Protein AF-0000000078817342 (afdb_homodimer)

Secondary structure (DSSP, 8-state):
-HHHHHHHHHHHHHHHHHHHHHHTT-TTHHHHHHHHHHHHHHHHHHHHT-HHHHHHHHTHHHHHHHHHHHHH-/-HHHHHHHHHHHHHHHHHHHHHHTT-TTHHHHHHHHHHHHHHHHHHHHT-HHHHHHHHTHHHHHHHHHHHHH-

pLDDT: mean 96.48, std 3.82, range [79.75, 98.81]

Sequence (146 aa):
MLIKKYLKWISTALVLTGILLTNLNIYPINIYFHGLGVIGWTIAGFISKDKAILTNFGLQIPLFLIGIYKIIFMLIKKYLKWISTALVLTGILLTNLNIYPINIYFHGLGVIGWTIAGFISKDKAILTNFGLQIPLFLIGIYKIIF

Structure (mmCIF, N/CA/C/O backbone):
data_AF-0000000078817342-model_v1
#
loop_
_entity.id
_entity.type
_entity.pdbx_description
1 polymer 'Transmembrane protein'
#
loop_
_atom_site.group_PDB
_atom_site.id
_atom_site.type_symbol
_atom_site.label_atom_id
_atom_site.label_alt_id
_atom_site.label_comp_id
_atom_site.label_asym_id
_atom_site.label_entity_id
_atom_site.label_seq_id
_atom_site.pdbx_PDB_ins_code
_atom_site.Cartn_x
_atom_site.Cartn_y
_atom_site.Cartn_z
_atom_site.occupancy
_atom_site.B_iso_or_equiv
_atom_site.auth_seq_id
_atom_site.auth_comp_id
_atom_site.auth_asym_id
_atom_site.auth_atom_id
_atom_site.pdbx_PDB_model_num
ATOM 1 N N . MET A 1 1 ? 10.898 20.469 7.797 1 79.75 1 MET A N 1
ATOM 2 C CA . MET A 1 1 ? 9.922 20.781 6.758 1 79.75 1 MET A CA 1
ATOM 3 C C . MET A 1 1 ? 10.336 20.156 5.426 1 79.75 1 MET A C 1
ATOM 5 O O . MET A 1 1 ? 9.617 19.328 4.875 1 79.75 1 MET A O 1
ATOM 9 N N . LEU A 1 2 ? 11.547 20.469 5.066 1 80.06 2 LEU A N 1
ATOM 10 C CA . LEU A 1 2 ? 12.055 20 3.783 1 80.06 2 LEU A CA 1
ATOM 11 C C . LEU A 1 2 ? 12.281 18.5 3.803 1 80.06 2 LEU A C 1
ATOM 13 O O . LEU A 1 2 ? 11.891 17.797 2.865 1 80.06 2 LEU A O 1
ATOM 17 N N . ILE A 1 3 ? 12.828 17.984 4.852 1 83.12 3 ILE A N 1
ATOM 18 C CA . ILE A 1 3 ? 13.125 16.562 4.98 1 83.12 3 ILE A CA 1
ATOM 19 C C . ILE A 1 3 ? 11.828 15.758 4.938 1 83.12 3 ILE A C 1
ATOM 21 O O . ILE A 1 3 ? 11.75 14.734 4.258 1 83.12 3 ILE A O 1
ATOM 25 N N . LYS A 1 4 ? 10.891 16.281 5.504 1 89.38 4 LYS A N 1
ATOM 26 C CA . LYS A 1 4 ? 9.602 15.594 5.543 1 89.38 4 LYS A CA 1
ATOM 27 C C . LYS A 1 4 ? 8.977 15.531 4.152 1 89.38 4 LYS A C 1
ATOM 29 O O . LYS A 1 4 ? 8.43 14.5 3.758 1 89.38 4 LYS A O 1
ATOM 34 N N . LYS A 1 5 ? 9.086 16.656 3.525 1 90.25 5 LYS A N 1
ATOM 35 C CA . LYS A 1 5 ? 8.531 16.703 2.176 1 90.25 5 LYS A CA 1
ATOM 36 C C . LYS A 1 5 ? 9.211 15.695 1.259 1 90.25 5 LYS A C 1
ATOM 38 O O . LYS A 1 5 ? 8.539 14.906 0.593 1 90.25 5 LYS A O 1
ATOM 43 N N . TYR A 1 6 ? 10.5 15.695 1.144 1 94.56 6 TYR A N 1
ATOM 44 C CA . TYR A 1 6 ? 11.234 14.773 0.281 1 94.56 6 TYR A CA 1
ATOM 45 C C . TYR A 1 6 ? 11.023 13.336 0.719 1 94.56 6 TYR A C 1
ATOM 47 O O . TYR A 1 6 ? 10.945 12.43 -0.117 1 94.56 6 TYR A O 1
ATOM 55 N N . LEU A 1 7 ? 10.961 13.125 1.953 1 96.12 7 LEU A N 1
ATOM 56 C CA . LEU A 1 7 ? 10.719 11.797 2.5 1 96.12 7 LEU A CA 1
ATOM 57 C C . LEU A 1 7 ? 9.383 11.242 2.012 1 96.12 7 LEU A C 1
ATOM 59 O O . LEU A 1 7 ? 9.312 10.094 1.562 1 96.12 7 LEU A O 1
ATOM 63 N N . LYS A 1 8 ? 8.391 12.008 2.094 1 97.44 8 LYS A N 1
ATOM 64 C CA . LYS A 1 8 ? 7.066 11.57 1.657 1 97.44 8 LYS A CA 1
ATOM 65 C C . LYS A 1 8 ? 7.062 11.227 0.172 1 97.44 8 LYS A C 1
ATOM 67 O O . LYS A 1 8 ? 6.484 10.211 -0.232 1 97.44 8 LYS A O 1
ATOM 72 N N . TRP A 1 9 ? 7.707 12.031 -0.591 1 97.25 9 TRP A N 1
ATOM 73 C CA . TRP A 1 9 ? 7.672 11.852 -2.037 1 97.25 9 TRP A CA 1
ATOM 74 C C . TRP A 1 9 ? 8.516 10.656 -2.459 1 97.25 9 TRP A C 1
ATOM 76 O O . TRP A 1 9 ? 8.133 9.898 -3.354 1 97.25 9 TRP A O 1
ATOM 86 N N . ILE A 1 10 ? 9.703 10.484 -1.885 1 97.69 10 ILE A N 1
ATOM 87 C CA . ILE A 1 10 ? 10.523 9.312 -2.162 1 97.69 10 ILE A CA 1
ATOM 88 C C . ILE A 1 10 ? 9.805 8.055 -1.691 1 97.69 10 ILE A C 1
ATOM 90 O O . ILE A 1 10 ? 9.797 7.035 -2.389 1 97.69 10 ILE A O 1
ATOM 94 N N . SER A 1 11 ? 9.203 8.078 -0.56 1 98.5 11 SER A N 1
ATOM 95 C CA . SER A 1 11 ? 8.438 6.961 -0.025 1 98.5 11 SER A CA 1
ATOM 96 C C . SER A 1 11 ? 7.266 6.613 -0.936 1 98.5 11 SER A C 1
ATOM 98 O O . SER A 1 11 ? 6.98 5.434 -1.168 1 98.5 11 SER A O 1
ATOM 100 N N . THR A 1 12 ? 6.648 7.633 -1.456 1 98.62 12 THR A N 1
ATOM 101 C CA . THR A 1 12 ? 5.527 7.445 -2.371 1 98.62 12 THR A CA 1
ATOM 102 C C . THR A 1 12 ? 5.988 6.758 -3.654 1 98.62 12 THR A C 1
ATOM 104 O O . THR A 1 12 ? 5.344 5.82 -4.129 1 98.62 12 THR A O 1
ATOM 107 N N . ALA A 1 13 ? 7.121 7.215 -4.191 1 98.31 13 ALA A N 1
ATOM 108 C CA . ALA A 1 13 ? 7.645 6.586 -5.402 1 98.31 13 ALA A CA 1
ATOM 109 C C . ALA A 1 13 ? 7.93 5.105 -5.172 1 98.31 13 ALA A C 1
ATOM 111 O O . ALA A 1 1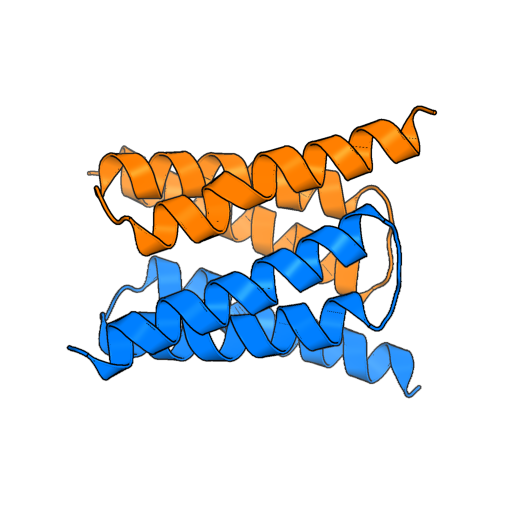3 ? 7.633 4.27 -6.027 1 98.31 13 ALA A O 1
ATOM 112 N N . LEU A 1 14 ? 8.453 4.742 -4.098 1 98.62 14 LEU A N 1
ATOM 113 C CA . LEU A 1 14 ? 8.773 3.361 -3.756 1 98.62 14 LEU A CA 1
ATOM 114 C C . LEU A 1 14 ? 7.504 2.545 -3.547 1 98.62 14 LEU A C 1
ATOM 116 O O . LEU A 1 14 ? 7.391 1.427 -4.055 1 98.62 14 LEU A O 1
ATOM 120 N N . VAL A 1 15 ? 6.539 3.127 -2.787 1 98.81 15 VAL A N 1
ATOM 121 C CA . VAL A 1 15 ? 5.277 2.438 -2.539 1 98.81 15 VAL A CA 1
ATOM 122 C C . VAL A 1 15 ? 4.559 2.18 -3.863 1 98.81 15 VAL A C 1
ATOM 124 O O . VAL A 1 15 ? 4.094 1.065 -4.117 1 98.81 15 VAL A O 1
ATOM 127 N N . LEU A 1 16 ? 4.535 3.139 -4.723 1 98.75 16 LEU A N 1
ATOM 128 C CA . LEU A 1 16 ? 3.85 2.984 -6 1 98.75 16 LEU A CA 1
ATOM 129 C C . LEU A 1 16 ? 4.543 1.935 -6.863 1 98.75 16 LEU A C 1
ATOM 131 O O . LEU A 1 16 ? 3.879 1.149 -7.547 1 98.75 16 LEU A O 1
ATOM 135 N N . THR A 1 17 ? 5.836 1.912 -6.859 1 98.75 17 THR A N 1
ATOM 136 C CA . THR A 1 17 ? 6.566 0.871 -7.57 1 98.75 17 THR A CA 1
ATOM 137 C C . THR A 1 17 ? 6.223 -0.508 -7.016 1 98.75 17 THR A C 1
ATOM 139 O O . THR A 1 17 ? 5.93 -1.434 -7.773 1 98.75 17 THR A O 1
ATOM 142 N N . GLY A 1 18 ? 6.207 -0.64 -5.684 1 98.75 18 GLY A N 1
ATOM 143 C CA . GLY A 1 18 ? 5.836 -1.9 -5.062 1 98.75 18 GLY A CA 1
ATOM 144 C C . GLY A 1 18 ? 4.422 -2.338 -5.395 1 98.75 18 GLY A C 1
ATOM 145 O O . GLY A 1 18 ? 4.184 -3.514 -5.676 1 98.75 18 GLY A O 1
ATOM 146 N N . ILE A 1 19 ? 3.549 -1.408 -5.449 1 98.75 19 ILE A N 1
ATOM 147 C CA . ILE A 1 19 ? 2.148 -1.697 -5.742 1 98.75 19 ILE A CA 1
ATOM 148 C C . ILE A 1 19 ? 2 -2.107 -7.207 1 98.75 19 ILE A C 1
ATOM 150 O O . ILE A 1 19 ? 1.228 -3.012 -7.527 1 98.75 19 ILE A O 1
ATOM 154 N N . LEU A 1 20 ? 2.691 -1.409 -8.07 1 98.5 20 LEU A N 1
ATOM 155 C CA . LEU A 1 20 ? 2.678 -1.832 -9.469 1 98.5 20 LEU A CA 1
ATOM 156 C C . LEU A 1 20 ? 3.146 -3.277 -9.602 1 98.5 20 LEU A C 1
ATOM 158 O O . LEU A 1 20 ? 2.488 -4.09 -10.258 1 98.5 20 LEU A O 1
ATOM 162 N N . LEU A 1 21 ? 4.219 -3.588 -9.031 1 98.62 21 LEU A N 1
ATOM 163 C CA . LEU A 1 21 ? 4.77 -4.938 -9.102 1 98.62 21 LEU A CA 1
ATOM 164 C C . LEU A 1 21 ? 3.811 -5.949 -8.484 1 98.62 21 LEU A C 1
ATOM 166 O O . LEU A 1 21 ? 3.695 -7.078 -8.969 1 98.62 21 LEU A O 1
ATOM 170 N N . THR A 1 22 ? 3.102 -5.598 -7.391 1 98.56 22 THR A N 1
ATOM 171 C CA . THR A 1 22 ? 2.096 -6.453 -6.77 1 98.56 22 THR A CA 1
ATOM 172 C C . THR A 1 22 ? 0.953 -6.734 -7.742 1 98.56 22 THR A C 1
ATOM 174 O O . THR A 1 22 ? 0.522 -7.883 -7.883 1 98.56 22 THR A O 1
ATOM 177 N N . ASN A 1 23 ? 0.571 -5.758 -8.406 1 98.06 23 ASN A N 1
ATOM 178 C CA . ASN A 1 23 ? -0.55 -5.918 -9.32 1 98.06 23 ASN A CA 1
ATOM 179 C C . ASN A 1 23 ? -0.153 -6.727 -10.555 1 98.06 23 ASN A C 1
A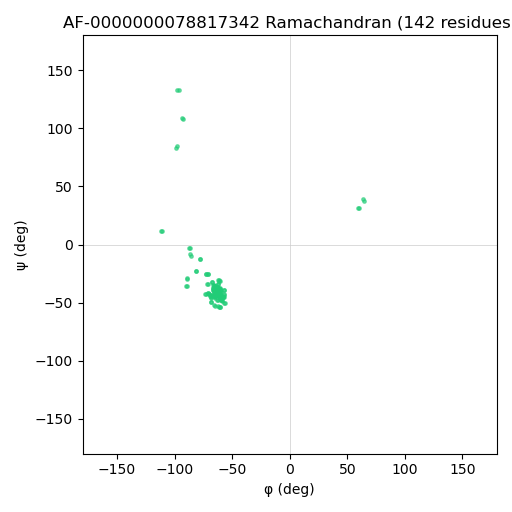TOM 181 O O . ASN A 1 23 ? -0.999 -7.363 -11.18 1 98.06 23 ASN A O 1
ATOM 185 N N . LEU A 1 24 ? 1.097 -6.715 -10.898 1 97.12 24 LEU A N 1
ATOM 186 C CA . LEU A 1 24 ? 1.626 -7.52 -11.992 1 97.12 24 LEU A CA 1
ATOM 187 C C . LEU A 1 24 ? 2.004 -8.914 -11.508 1 97.12 24 LEU A C 1
ATOM 189 O O . LEU A 1 24 ? 2.461 -9.75 -12.297 1 97.12 24 LEU A O 1
ATOM 193 N N . ASN A 1 25 ? 1.847 -9.125 -10.188 1 96.31 25 ASN A N 1
ATOM 194 C CA . ASN A 1 25 ? 2.141 -10.406 -9.547 1 96.31 25 ASN A CA 1
ATOM 195 C C . ASN A 1 25 ? 3.625 -10.75 -9.641 1 96.31 25 ASN A C 1
ATOM 197 O O . ASN A 1 25 ? 3.98 -11.891 -9.961 1 96.31 25 ASN A O 1
ATOM 201 N N . ILE A 1 26 ? 4.496 -9.812 -9.531 1 97.06 26 ILE A N 1
ATOM 202 C CA . ILE A 1 26 ? 5.945 -9.992 -9.531 1 97.06 26 ILE A CA 1
ATOM 203 C C . ILE A 1 26 ? 6.461 -10.016 -8.094 1 97.06 26 ILE A C 1
ATOM 205 O O . ILE A 1 26 ? 6.879 -8.984 -7.559 1 97.06 26 ILE A O 1
ATOM 209 N N . TYR A 1 27 ? 6.398 -11.195 -7.484 1 96.06 27 TYR A N 1
ATOM 210 C CA . TYR A 1 27 ? 6.879 -11.516 -6.145 1 96.06 27 TYR A CA 1
ATOM 211 C C . TYR A 1 27 ? 8.25 -12.172 -6.195 1 96.06 27 TYR A C 1
ATOM 213 O O . TYR A 1 27 ? 8.523 -12.984 -7.086 1 96.06 27 TYR A O 1
ATOM 221 N N . PRO A 1 28 ? 9.289 -11.711 -5.301 1 96.62 28 PRO A N 1
ATOM 222 C CA . PRO A 1 28 ? 9.133 -10.906 -4.086 1 96.62 28 PRO A CA 1
ATOM 223 C C . PRO A 1 28 ? 9.695 -9.5 -4.227 1 96.62 28 PRO A C 1
ATOM 225 O O . PRO A 1 28 ? 9.82 -8.773 -3.234 1 96.62 28 PRO A O 1
ATOM 228 N N . ILE A 1 29 ? 10.023 -9.086 -5.363 1 98.19 29 ILE A N 1
ATOM 229 C CA . ILE A 1 29 ? 10.586 -7.758 -5.574 1 98.19 29 ILE A CA 1
ATOM 230 C C . ILE A 1 29 ? 9.586 -6.695 -5.133 1 98.19 29 ILE A C 1
ATOM 232 O O . ILE A 1 29 ? 9.969 -5.641 -4.621 1 98.19 29 ILE A O 1
ATOM 236 N N . ASN A 1 30 ? 8.234 -6.98 -5.258 1 98.56 30 ASN A N 1
ATOM 237 C CA . ASN A 1 30 ? 7.18 -6.062 -4.832 1 98.56 30 ASN A CA 1
ATOM 238 C C . ASN A 1 30 ? 7.309 -5.707 -3.354 1 98.56 30 ASN A C 1
ATOM 240 O O . ASN A 1 30 ? 7.207 -4.539 -2.98 1 98.56 30 ASN A O 1
ATOM 244 N N . ILE A 1 31 ? 7.656 -6.652 -2.537 1 98.19 31 ILE A N 1
ATOM 245 C CA . ILE A 1 31 ? 7.613 -6.363 -1.108 1 98.19 31 ILE A CA 1
ATOM 246 C C . ILE A 1 31 ? 8.875 -5.613 -0.692 1 98.19 31 ILE A C 1
ATOM 248 O O . ILE A 1 31 ? 8.859 -4.84 0.266 1 98.19 31 ILE A O 1
ATOM 252 N N . TYR A 1 32 ? 10 -5.75 -1.491 1 98.38 32 TYR A N 1
ATOM 253 C CA . TYR A 1 32 ? 11.195 -4.973 -1.184 1 98.38 32 TYR A CA 1
ATOM 254 C C . TYR A 1 32 ? 10.961 -3.49 -1.444 1 98.38 32 TYR A C 1
ATOM 256 O O . TYR A 1 32 ? 11.258 -2.65 -0.591 1 98.38 32 TYR A O 1
ATOM 264 N N . PHE A 1 33 ? 10.492 -3.199 -2.504 1 98.62 33 PHE A N 1
ATOM 265 C CA . PHE A 1 33 ? 10.227 -1.807 -2.848 1 98.62 33 PHE A CA 1
ATOM 266 C C . PHE A 1 33 ? 9.148 -1.221 -1.947 1 98.62 33 PHE A C 1
ATOM 268 O O . PHE A 1 33 ? 9.32 -0.138 -1.385 1 98.62 33 PHE A O 1
ATOM 275 N N . HIS A 1 34 ? 8.023 -1.918 -1.887 1 98.81 34 HIS A N 1
ATOM 276 C CA . HIS A 1 34 ? 6.91 -1.436 -1.075 1 98.81 34 HIS A CA 1
ATOM 277 C C . HIS A 1 34 ? 7.328 -1.245 0.378 1 98.81 34 HIS A C 1
ATOM 279 O O . HIS A 1 34 ? 7.031 -0.214 0.985 1 98.81 34 HIS A O 1
ATOM 285 N N . GLY A 1 35 ? 8.094 -2.221 0.894 1 98.62 35 GLY A N 1
ATOM 286 C CA . GLY A 1 35 ? 8.539 -2.168 2.275 1 98.62 35 GLY A CA 1
ATOM 287 C C . GLY A 1 35 ? 9.445 -0.986 2.562 1 98.62 35 GLY A C 1
ATOM 288 O O . GLY A 1 35 ? 9.336 -0.352 3.613 1 98.62 35 GLY A O 1
ATOM 289 N N . LEU A 1 36 ? 10.297 -0.695 1.626 1 98.56 36 LEU A N 1
ATOM 290 C CA . LEU A 1 36 ? 11.172 0.462 1.797 1 98.56 36 LEU A CA 1
ATOM 291 C C . LEU A 1 36 ? 10.359 1.753 1.843 1 98.56 36 LEU A C 1
ATOM 293 O O . LEU A 1 36 ? 10.656 2.648 2.635 1 98.56 36 LEU A O 1
ATOM 297 N N . GLY A 1 37 ? 9.367 1.884 1 1 98.62 37 GLY A N 1
ATOM 298 C CA . GLY A 1 37 ? 8.5 3.049 1.019 1 98.62 37 GLY A CA 1
ATOM 299 C C . GLY A 1 37 ? 7.719 3.189 2.312 1 98.62 37 GLY A C 1
ATOM 300 O O . GLY A 1 37 ? 7.531 4.301 2.812 1 98.62 37 GLY A O 1
ATOM 301 N N . VAL A 1 38 ? 7.316 2.086 2.863 1 98.75 38 VAL A N 1
ATOM 302 C CA . VAL A 1 38 ? 6.527 2.031 4.09 1 98.75 38 VAL A CA 1
ATOM 303 C C . VAL A 1 38 ? 7.359 2.557 5.258 1 98.75 38 VAL A C 1
ATOM 305 O O . VAL A 1 38 ? 6.832 3.229 6.148 1 98.75 38 VAL A O 1
ATOM 308 N N . ILE A 1 39 ? 8.609 2.268 5.242 1 98.56 39 ILE A N 1
ATOM 309 C CA . ILE A 1 39 ? 9.492 2.771 6.289 1 98.56 39 ILE A CA 1
ATOM 310 C C . ILE A 1 39 ? 9.516 4.297 6.25 1 98.56 39 ILE A C 1
ATOM 312 O O . ILE A 1 39 ? 9.375 4.953 7.285 1 98.56 39 ILE A O 1
ATOM 316 N N . GLY A 1 40 ? 9.688 4.844 5.125 1 98.12 40 GLY A N 1
ATOM 317 C CA . GLY A 1 40 ? 9.695 6.293 4.992 1 98.12 40 GLY A CA 1
ATOM 318 C C . GLY A 1 40 ? 8.391 6.934 5.418 1 98.12 40 GLY A C 1
ATOM 319 O O . GLY A 1 40 ? 8.391 7.949 6.117 1 98.12 40 GLY A O 1
ATOM 320 N N . TRP A 1 41 ? 7.262 6.379 5.035 1 98.19 41 TRP A N 1
ATOM 321 C CA . TRP A 1 41 ? 5.961 6.922 5.406 1 98.19 41 TRP A CA 1
ATOM 322 C C . TRP A 1 41 ? 5.727 6.793 6.91 1 98.19 41 TRP A C 1
ATOM 324 O O . TRP A 1 41 ? 5.074 7.645 7.516 1 98.19 41 TRP A O 1
ATOM 334 N N . THR A 1 42 ? 6.238 5.715 7.496 1 98.31 42 THR A N 1
ATOM 335 C CA . THR A 1 42 ? 6.152 5.574 8.945 1 98.31 42 THR A CA 1
ATOM 336 C C . THR A 1 42 ? 6.871 6.723 9.648 1 98.31 42 THR A C 1
ATOM 338 O O . THR A 1 42 ? 6.336 7.316 10.578 1 98.31 42 THR A O 1
ATOM 341 N N . ILE A 1 43 ? 8.039 7.008 9.188 1 97.94 43 ILE A N 1
ATOM 342 C CA . ILE A 1 43 ? 8.805 8.117 9.75 1 97.94 43 ILE A CA 1
ATOM 343 C C . ILE A 1 43 ? 8.047 9.422 9.547 1 97.94 43 ILE A C 1
ATOM 345 O O . ILE A 1 43 ? 7.93 10.234 10.469 1 97.94 43 ILE A O 1
ATOM 349 N N . ALA A 1 44 ? 7.453 9.625 8.383 1 95.69 44 ALA A N 1
ATOM 350 C CA . ALA A 1 44 ? 6.684 10.828 8.086 1 95.69 44 ALA A CA 1
ATOM 351 C C . ALA A 1 44 ? 5.469 10.945 9 1 95.69 44 ALA A C 1
ATOM 353 O O . ALA A 1 44 ? 5.133 12.039 9.469 1 95.69 44 ALA A O 1
ATOM 354 N N . GLY A 1 45 ? 4.793 9.812 9.188 1 95.44 45 GLY A N 1
ATOM 355 C CA . GLY A 1 45 ? 3.674 9.812 10.117 1 95.44 45 GLY A CA 1
ATOM 356 C C . GLY A 1 45 ? 4.074 10.172 11.531 1 95.44 45 GLY A C 1
ATOM 357 O O . GLY A 1 45 ? 3.348 10.891 12.227 1 95.44 45 GLY A O 1
ATOM 358 N N . PHE A 1 46 ? 5.238 9.672 11.914 1 96.19 46 PHE A N 1
ATOM 359 C CA . PHE A 1 46 ? 5.758 9.977 13.242 1 96.19 46 PHE A CA 1
ATOM 360 C C . PHE A 1 46 ? 6.062 11.461 13.375 1 96.19 46 PHE A C 1
ATOM 362 O O . PHE A 1 46 ? 5.676 12.094 14.359 1 96.19 46 PHE A O 1
ATOM 369 N N . ILE A 1 47 ? 6.68 12.047 12.445 1 95.5 47 ILE A N 1
ATOM 370 C CA . ILE A 1 47 ? 7.074 13.453 12.461 1 95.5 47 ILE A CA 1
ATOM 371 C C . ILE A 1 47 ? 5.832 14.336 12.438 1 95.5 47 ILE A C 1
ATOM 373 O O . ILE A 1 47 ? 5.789 15.375 13.094 1 95.5 47 ILE A O 1
ATOM 377 N N . SER A 1 48 ? 4.762 13.922 11.719 1 92.38 48 SER A N 1
ATOM 378 C CA . SER A 1 48 ? 3.551 14.719 11.57 1 92.38 48 SER A CA 1
ATOM 379 C C . SER A 1 48 ? 2.596 14.492 12.734 1 92.38 48 SER A C 1
ATOM 381 O O . SER A 1 48 ? 1.547 15.133 12.82 1 92.38 48 SER A O 1
ATOM 383 N N . LYS A 1 49 ? 2.969 13.453 13.555 1 95.06 49 LYS A N 1
ATOM 384 C CA . LYS A 1 49 ? 2.148 13.102 14.711 1 95.06 49 LYS A CA 1
ATOM 385 C C . LYS A 1 49 ? 0.736 12.711 14.281 1 95.06 49 LYS A C 1
ATOM 387 O O . LYS A 1 49 ? -0.238 13.047 14.961 1 95.06 49 LYS A O 1
ATOM 392 N N . ASP A 1 50 ? 0.607 12.148 13.125 1 93.5 50 ASP A N 1
ATOM 393 C CA . ASP A 1 50 ? -0.664 11.633 12.617 1 93.5 50 ASP A CA 1
ATOM 394 C C . ASP A 1 50 ? -0.832 10.156 12.953 1 93.5 50 ASP A C 1
ATOM 396 O O . ASP A 1 50 ? -0.216 9.297 12.32 1 93.5 50 ASP A O 1
ATOM 400 N N . LYS A 1 51 ? -1.656 9.852 13.828 1 95 51 LYS A N 1
ATOM 401 C CA . LYS A 1 51 ? -1.791 8.492 14.352 1 95 51 LYS A CA 1
ATOM 402 C C . LYS A 1 51 ? -2.303 7.543 13.273 1 95 51 LYS A C 1
ATOM 404 O O . LYS A 1 51 ? -1.92 6.371 13.234 1 95 51 LYS A O 1
ATOM 409 N N . ALA A 1 52 ? -3.221 8.039 12.477 1 94.06 52 ALA A N 1
ATOM 410 C CA . ALA A 1 52 ? -3.789 7.18 11.445 1 94.06 52 ALA A CA 1
ATOM 411 C C . ALA A 1 52 ? -2.738 6.812 10.398 1 94.06 52 ALA A C 1
ATOM 413 O O . ALA A 1 52 ? -2.641 5.652 9.984 1 94.06 52 ALA A O 1
ATOM 414 N N . ILE A 1 53 ? -1.954 7.754 9.969 1 95.75 53 ILE A N 1
ATOM 415 C CA . ILE A 1 53 ? -0.881 7.516 9.008 1 95.75 53 ILE A CA 1
ATOM 416 C C . ILE A 1 53 ? 0.175 6.605 9.633 1 95.75 53 ILE A C 1
ATOM 418 O O . ILE A 1 53 ? 0.635 5.652 9 1 95.75 53 ILE A O 1
ATOM 422 N N . LEU A 1 54 ? 0.488 6.918 10.852 1 97.5 54 LEU A N 1
ATOM 423 C CA . LEU A 1 54 ? 1.483 6.117 11.555 1 97.5 54 LEU A CA 1
ATOM 424 C C . LEU A 1 54 ? 1.016 4.672 11.695 1 97.5 54 LEU A C 1
ATOM 426 O O . LEU A 1 54 ? 1.804 3.74 11.516 1 97.5 54 LEU A O 1
ATOM 430 N N . THR A 1 55 ? -0.192 4.438 12 1 97.69 55 THR A N 1
ATOM 431 C CA . THR A 1 55 ? -0.73 3.09 12.156 1 97.69 55 THR A CA 1
ATOM 432 C C . THR A 1 55 ? -0.795 2.377 10.805 1 97.69 55 THR A C 1
ATOM 434 O O . THR A 1 55 ? -0.409 1.212 10.695 1 97.69 55 THR A O 1
ATOM 437 N N . ASN A 1 56 ? -1.253 3.08 9.797 1 98 56 ASN A N 1
ATOM 438 C CA . ASN A 1 56 ? -1.388 2.488 8.469 1 98 56 ASN A CA 1
ATOM 439 C C . ASN A 1 56 ? -0.05 1.974 7.949 1 98 56 ASN A C 1
ATOM 441 O O . ASN A 1 56 ? 0.051 0.825 7.516 1 98 56 ASN A O 1
ATOM 445 N N . PHE A 1 57 ? 0.902 2.801 8.062 1 98.81 57 PHE A N 1
ATOM 446 C CA . PHE A 1 57 ? 2.188 2.412 7.492 1 98.81 57 PHE A CA 1
ATOM 447 C C . PHE A 1 57 ? 3.027 1.662 8.516 1 98.81 57 PHE A C 1
ATOM 449 O O . PHE A 1 57 ? 3.729 0.708 8.18 1 98.81 57 PHE A O 1
ATOM 456 N N . GLY A 1 58 ? 2.955 2.033 9.758 1 98.69 58 GLY A N 1
ATOM 457 C CA . GLY A 1 58 ? 3.746 1.393 10.797 1 98.69 58 GLY A CA 1
ATOM 458 C C . GLY A 1 58 ? 3.438 -0.085 10.953 1 98.69 58 GLY A C 1
ATOM 459 O O . GLY A 1 58 ? 4.352 -0.906 11.07 1 98.69 58 GLY A O 1
ATOM 460 N N . LEU A 1 59 ? 2.242 -0.411 10.891 1 98.5 59 LEU A N 1
ATOM 461 C CA . LEU A 1 59 ? 1.846 -1.802 11.086 1 98.5 59 LEU A CA 1
ATOM 462 C C . LEU A 1 59 ? 2.121 -2.623 9.828 1 98.5 59 LEU A C 1
ATOM 464 O O . LEU A 1 59 ? 2.117 -3.855 9.875 1 98.5 59 LEU A O 1
ATOM 468 N N . GLN A 1 60 ? 2.389 -2.016 8.766 1 98.75 60 GLN A N 1
ATOM 469 C CA . GLN A 1 60 ? 2.793 -2.758 7.574 1 98.75 60 GLN A CA 1
ATOM 470 C C . GLN A 1 60 ? 4.191 -3.346 7.742 1 98.75 60 GLN A C 1
ATOM 472 O O . GLN A 1 60 ? 4.523 -4.359 7.125 1 98.75 60 GLN A O 1
ATOM 477 N N . ILE A 1 61 ? 5.039 -2.748 8.594 1 98.69 61 ILE A N 1
ATOM 478 C CA . ILE A 1 61 ? 6.434 -3.162 8.742 1 98.69 61 ILE A CA 1
ATOM 479 C C . ILE A 1 61 ? 6.492 -4.605 9.234 1 98.69 61 ILE A C 1
ATOM 481 O O . ILE A 1 61 ? 7.133 -5.457 8.617 1 98.69 61 ILE A O 1
ATOM 485 N N . PRO A 1 62 ? 5.836 -4.953 10.312 1 98.56 62 PRO A N 1
ATOM 486 C CA . PRO A 1 62 ? 5.895 -6.367 10.688 1 98.56 62 PRO A CA 1
ATOM 487 C C . PRO A 1 62 ? 5.293 -7.285 9.633 1 98.56 62 PRO A C 1
ATOM 489 O O . PRO A 1 62 ? 5.719 -8.438 9.492 1 98.56 62 PRO A O 1
ATOM 492 N N . LEU A 1 63 ? 4.309 -6.863 8.859 1 98.62 63 LEU A N 1
ATOM 493 C CA . LEU A 1 63 ? 3.734 -7.684 7.801 1 98.62 63 LEU A CA 1
ATOM 494 C C . LEU A 1 63 ? 4.762 -7.953 6.707 1 98.62 63 LEU A C 1
ATOM 496 O O . LEU A 1 63 ? 4.828 -9.062 6.172 1 98.62 63 LEU A O 1
ATOM 500 N N . PHE A 1 64 ? 5.566 -6.926 6.371 1 98.75 64 PHE A N 1
ATOM 501 C CA . PHE A 1 64 ? 6.613 -7.137 5.379 1 98.75 64 PHE A CA 1
ATOM 502 C C . PHE A 1 64 ? 7.684 -8.078 5.918 1 98.75 64 PHE A C 1
ATOM 504 O O . PHE A 1 64 ? 8.273 -8.852 5.16 1 98.75 64 PHE A O 1
ATOM 511 N N . LEU A 1 65 ? 7.922 -8.039 7.234 1 98.06 65 LEU A N 1
ATOM 512 C CA . LEU A 1 65 ? 8.875 -8.969 7.832 1 98.06 65 LEU A CA 1
ATOM 513 C C . LEU A 1 65 ? 8.359 -10.398 7.746 1 98.06 65 LEU A C 1
ATOM 515 O O . LEU A 1 65 ? 9.133 -11.336 7.551 1 98.06 65 LEU A O 1
ATOM 519 N N . ILE A 1 66 ? 7.09 -10.602 7.914 1 97.88 66 ILE A N 1
ATOM 520 C CA . ILE A 1 66 ? 6.48 -11.914 7.715 1 97.88 66 ILE A CA 1
ATOM 521 C C . ILE A 1 66 ? 6.754 -12.398 6.293 1 97.88 66 ILE A C 1
ATOM 523 O O . ILE A 1 66 ? 7.09 -13.57 6.082 1 97.88 66 ILE A O 1
ATOM 527 N N . GLY A 1 67 ? 6.578 -11.492 5.289 1 97.75 67 GLY A N 1
ATOM 528 C CA . GLY A 1 67 ? 6.875 -11.836 3.906 1 97.75 67 GLY A CA 1
ATOM 529 C C . GLY A 1 67 ? 8.32 -12.2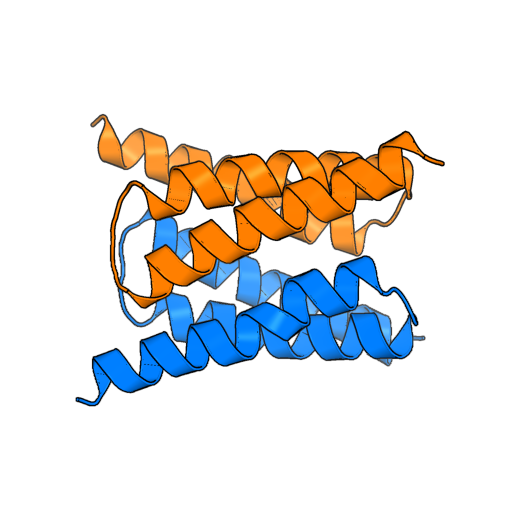27 3.686 1 97.75 67 GLY A C 1
ATOM 530 O O . GLY A 1 67 ? 8.609 -13.234 3.025 1 97.75 67 GLY A O 1
ATOM 531 N N . ILE A 1 68 ? 9.266 -11.438 4.258 1 97.56 68 ILE A N 1
ATOM 532 C CA . ILE A 1 68 ? 10.688 -11.727 4.145 1 97.56 68 ILE A CA 1
ATOM 533 C C . ILE A 1 68 ? 10.992 -13.078 4.781 1 97.56 68 ILE A C 1
ATOM 535 O O . ILE A 1 68 ? 11.758 -13.875 4.23 1 97.56 68 ILE A O 1
ATOM 539 N N . TYR A 1 69 ? 10.398 -13.289 5.906 1 97.81 69 TYR A N 1
ATOM 540 C CA . TYR A 1 69 ? 10.562 -14.578 6.574 1 97.81 69 TYR A CA 1
ATOM 541 C C . TYR A 1 69 ? 10.102 -15.719 5.68 1 97.81 69 TYR A C 1
ATOM 543 O O . TYR A 1 69 ? 10.766 -16.75 5.594 1 97.81 69 TYR A O 1
ATOM 551 N N . LYS A 1 70 ? 9.016 -15.586 5.066 1 96.12 70 LYS A N 1
ATOM 552 C CA . LYS A 1 70 ? 8.461 -16.609 4.18 1 96.12 70 LYS A CA 1
ATOM 553 C C . LYS A 1 70 ? 9.391 -16.859 2.994 1 96.12 70 LYS A C 1
ATOM 555 O O . LYS A 1 70 ? 9.5 -18 2.518 1 96.12 70 LYS A O 1
ATOM 560 N N . ILE A 1 71 ? 10.086 -15.836 2.51 1 94.69 71 ILE A N 1
ATOM 561 C CA . ILE A 1 71 ? 10.977 -15.93 1.359 1 94.69 71 ILE A CA 1
ATOM 562 C C . ILE A 1 71 ? 12.234 -16.719 1.743 1 94.69 71 ILE A C 1
ATOM 564 O O . ILE A 1 71 ? 12.734 -17.516 0.956 1 94.69 71 ILE A O 1
ATOM 568 N N . ILE A 1 72 ? 12.641 -16.578 2.938 1 95.5 72 ILE A N 1
ATOM 569 C CA . ILE A 1 72 ? 13.914 -17.141 3.379 1 95.5 72 ILE A CA 1
ATOM 570 C C . ILE A 1 72 ? 13.703 -18.562 3.898 1 95.5 72 ILE A C 1
ATOM 572 O O . ILE A 1 72 ? 14.602 -19.391 3.811 1 95.5 72 ILE A O 1
ATOM 576 N N . PHE A 1 73 ? 12.578 -18.906 4.41 1 90.56 73 PHE A N 1
ATOM 577 C CA . PHE A 1 73 ? 12.312 -20.203 5.004 1 90.56 73 PHE A CA 1
ATOM 578 C C . PHE A 1 73 ? 11.164 -20.906 4.293 1 90.56 73 PHE A C 1
ATOM 580 O O . PHE A 1 73 ? 11.203 -22.125 4.07 1 90.56 73 PHE A O 1
ATOM 587 N N . MET B 1 1 ? -15.461 15.461 10.445 1 80.06 1 MET B N 1
ATOM 588 C CA . MET B 1 1 ? -14.477 15.062 11.445 1 80.06 1 MET B CA 1
ATOM 589 C C . MET B 1 1 ? -14.594 13.578 11.766 1 80.06 1 MET B C 1
ATOM 591 O O . MET B 1 1 ? -13.656 12.812 11.531 1 80.06 1 MET B O 1
ATOM 595 N N . LEU B 1 2 ? -15.797 13.227 12.117 1 80.19 2 LEU B N 1
ATOM 596 C CA . LEU B 1 2 ? -16.031 11.844 12.508 1 80.19 2 LEU B CA 1
ATOM 597 C C . LEU B 1 2 ? -15.922 10.914 11.305 1 80.19 2 LEU B C 1
ATOM 599 O O . LEU B 1 2 ? -15.281 9.859 11.391 1 80.19 2 LEU B O 1
ATOM 603 N N . ILE B 1 3 ? -16.453 11.281 10.203 1 83.25 3 ILE B N 1
ATOM 604 C CA . ILE B 1 3 ? -16.453 10.477 8.984 1 83.25 3 ILE B CA 1
ATOM 605 C C . ILE B 1 3 ? -15.008 10.25 8.523 1 83.25 3 ILE B C 1
ATOM 607 O O . ILE B 1 3 ? -14.633 9.141 8.156 1 83.25 3 ILE B O 1
ATOM 611 N N . LYS B 1 4 ? -14.273 11.203 8.648 1 89.12 4 LYS B N 1
ATOM 612 C CA . LYS B 1 4 ? -12.875 11.117 8.234 1 89.12 4 LYS B CA 1
ATOM 613 C C . LYS B 1 4 ? -12.094 10.148 9.117 1 89.12 4 LYS B C 1
ATOM 615 O O . LYS B 1 4 ? -11.297 9.352 8.617 1 89.12 4 LYS B O 1
ATOM 620 N N . LYS B 1 5 ? -12.375 10.305 10.367 1 90.25 5 LYS B N 1
ATOM 621 C CA . LYS B 1 5 ? -11.703 9.414 11.312 1 90.25 5 LYS B CA 1
ATOM 622 C C . LYS B 1 5 ? -12.039 7.957 11.031 1 90.25 5 LYS B C 1
ATOM 624 O O . LYS B 1 5 ? -11.141 7.121 10.898 1 90.25 5 LYS B O 1
ATOM 629 N N . TYR B 1 6 ? -13.273 7.582 10.969 1 94.56 6 TYR B N 1
ATOM 630 C CA . TYR B 1 6 ? -13.688 6.207 10.719 1 94.56 6 TYR B CA 1
ATOM 631 C C . TYR B 1 6 ? -13.211 5.734 9.352 1 94.56 6 TYR B C 1
ATOM 633 O O . TYR B 1 6 ? -12.844 4.57 9.188 1 94.56 6 TYR B O 1
ATOM 641 N N . LEU B 1 7 ? -13.242 6.582 8.43 1 96.06 7 LEU B N 1
ATOM 642 C CA . LEU B 1 7 ? -12.773 6.27 7.082 1 96.06 7 LEU B CA 1
ATOM 643 C C . LEU B 1 7 ? -11.305 5.859 7.098 1 96.06 7 LEU B C 1
ATOM 645 O O . LEU B 1 7 ? -10.938 4.852 6.492 1 96.06 7 LEU B O 1
ATOM 649 N N . LYS B 1 8 ? -10.523 6.594 7.738 1 97.5 8 LYS B N 1
ATOM 650 C CA . LYS B 1 8 ? -9.102 6.289 7.816 1 97.5 8 LYS B CA 1
ATOM 651 C C . LYS B 1 8 ? -8.859 4.934 8.469 1 97.5 8 LYS B C 1
ATOM 653 O O . LYS B 1 8 ? -8.031 4.148 7.996 1 97.5 8 LYS B O 1
ATOM 658 N N . TRP B 1 9 ? -9.578 4.676 9.508 1 97.31 9 TRP B N 1
ATOM 659 C CA . TRP B 1 9 ? -9.344 3.453 10.273 1 97.31 9 TRP B CA 1
ATOM 660 C C . TRP B 1 9 ? -9.852 2.234 9.508 1 97.31 9 TRP B C 1
ATOM 662 O O . TRP B 1 9 ? -9.219 1.178 9.516 1 97.31 9 TRP B O 1
ATOM 672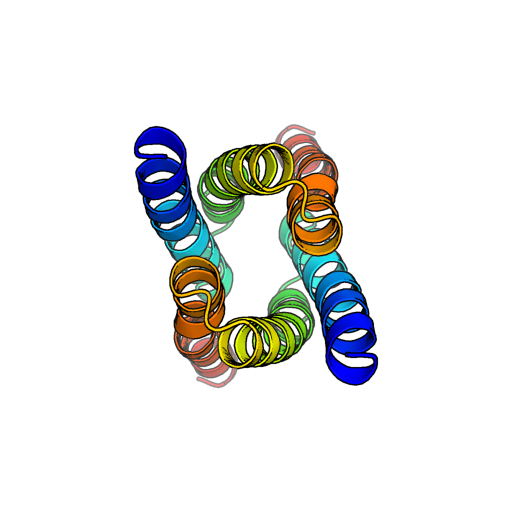 N N . ILE B 1 10 ? -11.023 2.332 8.898 1 97.69 10 ILE B N 1
ATOM 673 C CA . ILE B 1 10 ? -11.531 1.241 8.07 1 97.69 10 ILE B CA 1
ATOM 674 C C . ILE B 1 10 ? -10.602 1.023 6.875 1 97.69 10 ILE B C 1
ATOM 676 O O . ILE B 1 10 ? -10.297 -0.117 6.52 1 97.69 10 ILE B O 1
ATOM 680 N N . SER B 1 11 ? -10.156 2.051 6.262 1 98.5 11 SER B N 1
ATOM 681 C CA . SER B 1 11 ? -9.219 1.975 5.145 1 98.5 11 SER B CA 1
ATOM 682 C C . SER B 1 11 ? -7.914 1.314 5.566 1 98.5 11 SER B C 1
ATOM 684 O O . SER B 1 11 ? -7.355 0.5 4.824 1 98.5 11 SER B O 1
ATOM 686 N N . THR B 1 12 ? -7.48 1.644 6.746 1 98.62 12 THR B N 1
ATOM 687 C CA . THR B 1 12 ? -6.254 1.066 7.289 1 98.62 12 THR B CA 1
ATOM 688 C C . THR B 1 12 ? -6.414 -0.437 7.504 1 98.62 12 THR B C 1
ATOM 690 O O . THR B 1 12 ? -5.535 -1.218 7.133 1 98.62 12 THR B O 1
ATOM 693 N N . ALA B 1 13 ? -7.559 -0.841 8.062 1 98.31 13 ALA B N 1
ATOM 694 C CA . ALA B 1 13 ? -7.793 -2.268 8.266 1 98.31 13 ALA B CA 1
ATOM 695 C C . ALA B 1 13 ? -7.77 -3.023 6.941 1 98.31 13 ALA B C 1
ATOM 697 O O . ALA B 1 13 ? -7.203 -4.113 6.852 1 98.31 13 ALA B O 1
ATOM 698 N N . LEU B 1 14 ? -8.328 -2.51 5.934 1 98.62 14 LEU B N 1
ATOM 699 C CA . LEU B 1 14 ? -8.367 -3.129 4.613 1 98.62 14 LEU B CA 1
ATOM 700 C C . LEU B 1 14 ? -6.98 -3.168 3.984 1 98.62 14 LEU B C 1
ATOM 702 O O . LEU B 1 14 ? -6.566 -4.195 3.443 1 98.62 14 LEU B O 1
ATOM 706 N N . VAL B 1 15 ? -6.25 -2.021 4.07 1 98.81 15 VAL B N 1
ATOM 707 C CA . VAL B 1 15 ? -4.902 -1.955 3.52 1 98.81 15 VAL B CA 1
ATOM 708 C 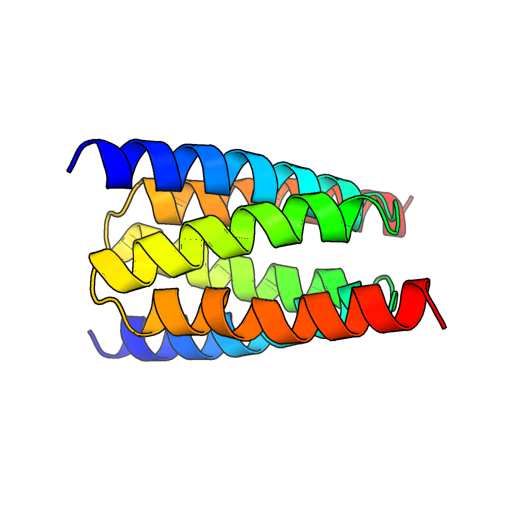C . VAL B 1 15 ? -4.008 -2.977 4.215 1 98.81 15 VAL B C 1
ATOM 710 O O . VAL B 1 15 ? -3.283 -3.727 3.559 1 98.81 15 VAL B O 1
ATOM 713 N N . LEU B 1 16 ? -4.102 -3.072 5.5 1 98.75 16 LEU B N 1
ATOM 714 C CA . LEU B 1 16 ? -3.266 -4.008 6.242 1 98.75 16 LEU B CA 1
ATOM 715 C C . LEU B 1 16 ? -3.609 -5.449 5.887 1 98.75 16 LEU B C 1
ATOM 717 O O . LEU B 1 16 ? -2.721 -6.293 5.773 1 98.75 16 LEU B O 1
ATOM 721 N N . THR B 1 17 ? -4.859 -5.746 5.727 1 98.75 17 THR B N 1
ATOM 722 C CA . THR B 1 17 ? -5.262 -7.074 5.273 1 98.75 17 THR B CA 1
ATOM 723 C C . THR B 1 17 ? -4.68 -7.375 3.896 1 98.75 17 THR B C 1
ATOM 725 O O . THR B 1 17 ? -4.109 -8.445 3.68 1 98.75 17 THR B O 1
ATOM 728 N N . GLY B 1 18 ? -4.785 -6.422 2.969 1 98.75 18 GLY B N 1
ATOM 729 C CA . GLY B 1 18 ? -4.211 -6.598 1.644 1 98.75 18 GLY B CA 1
ATOM 730 C C . GLY B 1 18 ? -2.709 -6.801 1.666 1 98.75 18 GLY B C 1
ATOM 731 O O . GLY B 1 18 ? -2.184 -7.656 0.951 1 98.75 18 GLY B O 1
ATOM 732 N N . ILE B 1 19 ? -2.053 -6.102 2.518 1 98.75 19 ILE B N 1
ATOM 733 C CA . ILE B 1 19 ? -0.601 -6.188 2.625 1 98.75 19 ILE B CA 1
ATOM 734 C C . ILE B 1 19 ? -0.207 -7.531 3.234 1 98.75 19 ILE B C 1
ATOM 736 O O . ILE B 1 19 ? 0.778 -8.148 2.816 1 98.75 19 ILE B O 1
ATOM 740 N N . LEU B 1 20 ? -0.942 -7.949 4.23 1 98.5 20 LEU B N 1
ATOM 741 C CA . LEU B 1 20 ? -0.683 -9.281 4.77 1 98.5 20 LEU B CA 1
ATOM 742 C C . LEU B 1 20 ? -0.804 -10.336 3.682 1 98.5 20 LEU B C 1
ATOM 744 O O . LEU B 1 20 ? 0.083 -11.18 3.531 1 98.5 20 LEU B O 1
ATOM 748 N N . LEU B 1 21 ? -1.844 -10.32 2.982 1 98.62 21 LEU B N 1
ATOM 749 C CA . LEU B 1 21 ? -2.074 -11.289 1.918 1 98.62 21 LEU B CA 1
ATOM 750 C C . LEU B 1 21 ? -0.986 -11.195 0.854 1 98.62 21 LEU B C 1
ATOM 752 O O . LEU B 1 21 ? -0.574 -12.211 0.29 1 98.62 21 LEU B O 1
ATOM 756 N N . THR B 1 22 ? -0.494 -9.977 0.526 1 98.62 22 THR B N 1
ATOM 757 C CA . THR B 1 22 ? 0.604 -9.781 -0.415 1 98.62 22 THR B CA 1
ATOM 758 C C . THR B 1 22 ? 1.879 -10.445 0.094 1 98.62 22 THR B C 1
ATOM 760 O O . THR B 1 22 ? 2.566 -11.141 -0.66 1 98.62 22 THR B O 1
ATOM 763 N N . ASN B 1 23 ? 2.113 -10.297 1.307 1 98.12 23 ASN B N 1
ATOM 764 C CA . ASN B 1 23 ? 3.334 -10.859 1.875 1 98.12 23 ASN B CA 1
ATOM 765 C C . ASN B 1 23 ? 3.262 -12.375 1.974 1 98.12 23 ASN B C 1
ATOM 767 O O . ASN B 1 23 ? 4.293 -13.055 1.965 1 98.12 23 ASN B O 1
ATOM 771 N N . LEU B 1 24 ? 2.082 -12.914 2.049 1 97.19 24 LEU B N 1
ATOM 772 C CA . LEU B 1 24 ? 1.867 -14.359 2.045 1 97.19 24 LEU B CA 1
ATOM 773 C C . LEU B 1 24 ? 1.759 -14.883 0.618 1 97.19 24 LEU B C 1
ATOM 775 O O . LEU B 1 24 ? 1.585 -16.094 0.408 1 97.19 24 LEU B O 1
ATOM 779 N N . ASN B 1 25 ? 1.821 -13.953 -0.341 1 96.31 25 ASN B N 1
ATOM 780 C CA . ASN B 1 25 ? 1.749 -14.273 -1.764 1 96.31 25 ASN B CA 1
ATOM 781 C C . ASN B 1 25 ? 0.401 -14.891 -2.133 1 96.31 25 ASN B C 1
ATOM 783 O O . ASN B 1 25 ? 0.345 -15.883 -2.857 1 96.31 25 ASN B O 1
ATOM 787 N N . ILE B 1 26 ? -0.678 -14.43 -1.575 1 97.06 26 ILE B N 1
ATOM 788 C CA . ILE B 1 26 ? -2.041 -14.859 -1.87 1 97.06 26 ILE B CA 1
ATOM 789 C C . ILE B 1 26 ? -2.693 -13.875 -2.838 1 97.06 26 ILE B C 1
ATOM 791 O O . ILE B 1 26 ? -3.406 -12.961 -2.418 1 97.06 26 ILE B O 1
ATOM 795 N N . TYR B 1 27 ? -2.412 -14.062 -4.125 1 96 27 TYR B N 1
ATOM 796 C CA . TYR B 1 27 ? -2.951 -13.32 -5.258 1 96 27 TYR B CA 1
ATOM 797 C C . TYR B 1 27 ? -4.129 -14.055 -5.879 1 96 27 TYR B C 1
ATOM 799 O O . TYR B 1 27 ? -4.117 -15.281 -5.984 1 96 27 TYR B O 1
ATOM 807 N N . PRO B 1 28 ? -5.34 -13.344 -6.184 1 96.62 28 PRO B N 1
ATOM 808 C CA . PRO B 1 28 ? -5.496 -11.891 -6.305 1 96.62 28 PRO B CA 1
ATOM 809 C C . PRO B 1 28 ? -6.344 -11.297 -5.184 1 96.62 28 PRO B C 1
ATOM 811 O O . PRO B 1 28 ? -6.727 -10.125 -5.25 1 96.62 28 PRO B O 1
ATOM 814 N N . ILE B 1 29 ? -6.629 -12 -4.199 1 98.12 29 ILE B N 1
ATOM 815 C CA . ILE B 1 29 ? -7.449 -11.508 -3.098 1 98.12 29 ILE B CA 1
ATOM 816 C C . ILE B 1 29 ? -6.766 -10.312 -2.438 1 98.12 29 ILE B C 1
ATOM 818 O O . ILE B 1 29 ? -7.43 -9.383 -1.979 1 98.12 29 ILE B O 1
ATOM 822 N N . ASN B 1 30 ? -5.383 -10.273 -2.43 1 98.56 30 ASN B N 1
ATOM 823 C CA . ASN B 1 30 ? -4.613 -9.172 -1.864 1 98.56 30 ASN B CA 1
ATOM 824 C C . ASN B 1 30 ? -4.977 -7.84 -2.514 1 98.56 30 ASN B C 1
ATOM 826 O O . ASN B 1 30 ? -5.184 -6.844 -1.822 1 98.56 30 ASN B O 1
ATOM 830 N N . ILE B 1 31 ? -5.188 -7.84 -3.801 1 98.19 31 ILE B N 1
ATOM 831 C CA . ILE B 1 31 ? -5.363 -6.547 -4.453 1 98.19 31 ILE B CA 1
ATOM 832 C C . ILE B 1 31 ? -6.797 -6.062 -4.27 1 98.19 31 ILE B C 1
ATOM 834 O O . ILE B 1 31 ? -7.059 -4.859 -4.27 1 98.19 31 ILE B O 1
ATOM 838 N N . TYR B 1 32 ? -7.77 -7.016 -4.004 1 98.38 32 TYR B N 1
ATOM 839 C CA . TYR B 1 32 ? -9.133 -6.586 -3.723 1 98.38 32 TYR B CA 1
ATOM 840 C C . TYR B 1 32 ? -9.211 -5.863 -2.383 1 98.38 32 TYR B C 1
ATOM 842 O O . TYR B 1 32 ? -9.781 -4.77 -2.291 1 98.38 32 TYR B O 1
ATOM 850 N N . PHE B 1 33 ? -8.711 -6.406 -1.45 1 98.62 33 PHE B N 1
ATOM 851 C CA . PHE B 1 33 ? -8.727 -5.793 -0.127 1 98.62 33 PHE B CA 1
ATOM 852 C C . PHE B 1 33 ? -7.902 -4.508 -0.113 1 98.62 33 PHE B C 1
ATOM 854 O O . PHE B 1 33 ? -8.367 -3.473 0.361 1 98.62 33 PHE B O 1
ATOM 861 N N . HIS B 1 34 ? -6.668 -4.621 -0.573 1 98.81 34 HIS B N 1
ATOM 862 C CA . HIS B 1 34 ? -5.781 -3.459 -0.58 1 98.81 34 HIS B CA 1
ATOM 863 C C . HIS B 1 34 ? -6.391 -2.309 -1.377 1 98.81 34 HIS B C 1
ATOM 865 O O . HIS B 1 34 ? -6.395 -1.165 -0.917 1 98.81 34 HIS B O 1
ATOM 871 N N . GLY B 1 35 ? -6.969 -2.658 -2.541 1 98.62 35 GLY B N 1
ATOM 872 C CA . GLY B 1 35 ? -7.566 -1.652 -3.404 1 98.62 35 GLY B CA 1
ATOM 873 C C . GLY B 1 35 ? -8.734 -0.934 -2.762 1 98.62 35 GLY B C 1
ATOM 874 O O . GLY B 1 35 ? -8.875 0.283 -2.904 1 98.62 35 GLY B O 1
ATOM 875 N N . LEU B 1 36 ? -9.523 -1.677 -2.045 1 98.56 36 LEU B N 1
ATOM 876 C CA . LEU B 1 36 ? -10.648 -1.054 -1.346 1 98.56 36 LEU B CA 1
ATOM 877 C C . LEU B 1 36 ? -10.148 -0.081 -0.282 1 98.56 36 LEU B C 1
ATOM 879 O O . LEU B 1 36 ? -10.719 0.999 -0.108 1 98.56 36 LEU B O 1
ATOM 883 N N . GLY B 1 37 ? -9.125 -0.437 0.449 1 98.62 37 GLY B N 1
ATOM 884 C CA . GLY B 1 37 ? -8.547 0.453 1.44 1 98.62 37 GLY B CA 1
ATOM 885 C C . GLY B 1 37 ? -7.961 1.716 0.838 1 98.62 37 GLY B C 1
ATOM 886 O O . GLY B 1 37 ? -8.086 2.799 1.413 1 98.62 37 GLY B O 1
ATOM 887 N N . VAL B 1 38 ? -7.371 1.58 -0.313 1 98.75 38 VAL B N 1
ATOM 888 C CA . VAL B 1 38 ? -6.727 2.68 -1.026 1 98.75 38 VAL B CA 1
ATOM 889 C C . VAL B 1 38 ? -7.773 3.713 -1.436 1 98.75 38 VAL B C 1
ATOM 891 O O . VAL B 1 38 ? -7.512 4.918 -1.407 1 98.75 38 VAL B 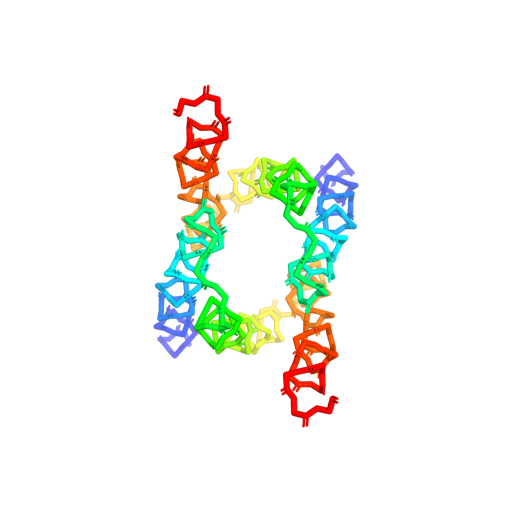O 1
ATOM 894 N N . ILE B 1 39 ? -8.93 3.252 -1.786 1 98.5 39 ILE B N 1
ATOM 895 C CA . ILE B 1 39 ? -10.008 4.172 -2.141 1 98.5 39 ILE B CA 1
ATOM 896 C C . ILE B 1 39 ? -10.367 5.031 -0.933 1 98.5 39 ILE B C 1
ATOM 898 O O . ILE B 1 39 ? -10.484 6.254 -1.048 1 98.5 39 ILE B O 1
ATOM 902 N N . GLY B 1 40 ? -10.539 4.449 0.168 1 98.12 40 GLY B N 1
ATOM 903 C CA . GLY B 1 40 ? -10.844 5.195 1.378 1 98.12 40 GLY B CA 1
ATOM 904 C C . GLY B 1 40 ? -9.773 6.195 1.751 1 98.12 40 GLY B C 1
ATOM 905 O O . GLY B 1 40 ? -10.07 7.336 2.111 1 98.12 40 GLY B O 1
ATOM 906 N N . TRP B 1 41 ? -8.516 5.812 1.683 1 98.19 41 TRP B N 1
ATOM 907 C CA . TRP B 1 41 ? -7.41 6.707 2.014 1 98.19 41 TRP B CA 1
ATOM 908 C C . TRP B 1 41 ? -7.32 7.855 1.011 1 98.19 41 TRP B C 1
ATOM 910 O O . TRP B 1 41 ? -6.941 8.969 1.369 1 98.19 41 TRP B O 1
ATOM 920 N N . THR B 1 42 ? -7.641 7.562 -0.236 1 98.31 42 THR B N 1
ATOM 921 C CA . THR B 1 42 ? -7.684 8.625 -1.236 1 98.31 42 THR B CA 1
ATOM 922 C C . THR B 1 42 ? -8.711 9.68 -0.86 1 98.31 42 THR B C 1
ATOM 924 O O . THR B 1 42 ? -8.43 10.883 -0.918 1 98.31 42 THR B O 1
ATOM 927 N N . ILE B 1 43 ? -9.852 9.242 -0.49 1 97.94 43 ILE B N 1
ATOM 928 C CA . ILE B 1 43 ? -10.906 10.156 -0.063 1 97.94 43 ILE B CA 1
ATOM 929 C C . ILE B 1 43 ? -10.438 10.938 1.163 1 97.94 43 ILE B C 1
ATOM 931 O O . ILE B 1 43 ? -10.602 12.156 1.229 1 97.94 43 ILE B O 1
ATOM 935 N N . ALA B 1 44 ? -9.773 10.281 2.104 1 95.69 44 ALA B N 1
ATOM 936 C CA . ALA B 1 44 ? -9.266 10.938 3.309 1 95.69 44 ALA B CA 1
ATOM 937 C C . ALA B 1 44 ? -8.211 11.984 2.959 1 95.69 44 ALA B C 1
ATOM 939 O O . ALA B 1 44 ? -8.18 13.062 3.557 1 95.69 44 ALA B O 1
ATOM 940 N N . GLY B 1 45 ? -7.328 11.609 2.043 1 95.38 45 GLY B N 1
ATOM 941 C CA . GLY B 1 45 ? -6.344 12.578 1.581 1 95.38 45 GLY B CA 1
ATOM 942 C C . GLY B 1 45 ? -6.965 13.805 0.938 1 95.38 45 GLY B C 1
ATOM 943 O O . GLY B 1 45 ? -6.496 14.922 1.146 1 95.38 45 GLY B O 1
ATOM 944 N N . PHE B 1 46 ? -8.016 13.547 0.189 1 96.06 46 PHE B N 1
ATOM 945 C CA . PHE B 1 46 ? -8.734 14.641 -0.458 1 96.06 46 PHE B CA 1
ATOM 946 C C . PHE B 1 46 ? -9.375 15.555 0.579 1 96.06 46 PHE B C 1
ATOM 948 O O . PHE B 1 46 ? -9.25 16.781 0.498 1 96.06 46 PHE B O 1
ATOM 955 N N . ILE B 1 47 ? -10.016 15.047 1.539 1 95.44 47 ILE B N 1
ATOM 956 C CA . ILE B 1 47 ? -10.711 15.797 2.58 1 95.44 47 ILE B CA 1
ATOM 957 C C . ILE B 1 47 ? -9.695 16.578 3.416 1 95.44 47 ILE B C 1
ATOM 959 O O . ILE B 1 47 ? -9.961 17.719 3.814 1 95.44 47 ILE B O 1
ATOM 963 N N . SER B 1 48 ? -8.484 16.016 3.654 1 92.31 48 SER B N 1
ATOM 964 C CA . SER B 1 48 ? -7.473 16.641 4.496 1 92.31 48 SER B CA 1
ATOM 965 C C . SER B 1 48 ? -6.617 17.609 3.697 1 92.31 48 SER B C 1
ATOM 967 O O . SER B 1 48 ? -5.754 18.297 4.258 1 92.31 48 SER B O 1
ATOM 969 N N . LYS B 1 49 ? -6.844 17.562 2.336 1 94.88 49 LYS B N 1
ATOM 970 C CA . LYS B 1 49 ? -6.094 18.422 1.431 1 94.88 49 LYS B CA 1
ATOM 971 C C . LYS B 1 49 ? -4.594 18.172 1.548 1 94.88 49 LYS B C 1
ATOM 973 O O . LYS B 1 49 ? -3.799 19.125 1.49 1 94.88 49 LYS B O 1
ATOM 978 N N . ASP B 1 50 ? -4.219 16.969 1.841 1 93.44 50 ASP B N 1
ATOM 979 C CA . ASP B 1 50 ? -2.818 16.562 1.897 1 93.44 50 ASP B CA 1
ATOM 980 C C . ASP B 1 50 ? -2.359 15.984 0.56 1 93.44 50 ASP B C 1
ATOM 982 O O . ASP B 1 50 ? -2.693 14.852 0.221 1 93.44 50 ASP B O 1
ATOM 986 N N . LYS B 1 51 ? -1.578 16.672 -0.118 1 94.94 51 LYS B N 1
ATOM 987 C CA . LYS B 1 51 ? -1.198 16.312 -1.479 1 94.94 51 LYS B CA 1
ATOM 988 C C . LYS B 1 51 ? -0.374 15.023 -1.49 1 94.94 51 LYS B C 1
ATOM 990 O O . LYS B 1 51 ? -0.482 14.219 -2.418 1 94.94 51 LYS B O 1
ATOM 995 N N . ALA B 1 52 ? 0.483 14.898 -0.517 1 94 52 ALA B N 1
ATOM 996 C CA . ALA B 1 52 ? 1.337 13.719 -0.48 1 94 52 ALA B CA 1
ATOM 997 C C . ALA B 1 52 ? 0.516 12.453 -0.228 1 94 52 ALA B C 1
ATOM 999 O O . ALA B 1 52 ? 0.729 11.43 -0.876 1 94 52 ALA B O 1
ATOM 1000 N N . ILE B 1 53 ? -0.408 12.508 0.686 1 95.69 53 ILE B N 1
ATOM 1001 C CA . ILE B 1 53 ? -1.287 11.383 0.979 1 95.69 53 ILE B CA 1
ATOM 1002 C C . ILE B 1 53 ? -2.174 11.086 -0.229 1 95.69 53 ILE B C 1
ATOM 1004 O O . ILE B 1 53 ? -2.338 9.93 -0.623 1 95.69 53 ILE B O 1
ATOM 1008 N N . LEU B 1 54 ? -2.682 12.156 -0.771 1 97.5 54 LEU B N 1
ATOM 1009 C CA . LEU B 1 54 ? -3.541 12 -1.939 1 97.5 54 LEU B CA 1
ATOM 1010 C C . LEU B 1 54 ? -2.779 11.359 -3.094 1 97.5 54 LEU B C 1
ATOM 1012 O O . LEU B 1 54 ? -3.314 10.492 -3.791 1 97.5 54 LEU B O 1
ATOM 1016 N N . THR B 1 55 ? -1.6 11.734 -3.346 1 97.62 55 THR B N 1
ATOM 1017 C CA . THR B 1 55 ? -0.791 11.172 -4.422 1 97.62 55 THR B CA 1
ATOM 1018 C C . THR B 1 55 ? -0.424 9.719 -4.125 1 97.62 55 THR B C 1
ATOM 1020 O O . THR B 1 55 ? -0.523 8.859 -5 1 97.62 55 THR B O 1
ATOM 1023 N N . ASN B 1 56 ? -0.032 9.453 -2.9 1 98 56 ASN B N 1
ATOM 1024 C CA . ASN B 1 56 ? 0.371 8.102 -2.521 1 98 56 ASN B CA 1
ATOM 1025 C C . ASN B 1 56 ? -0.756 7.098 -2.742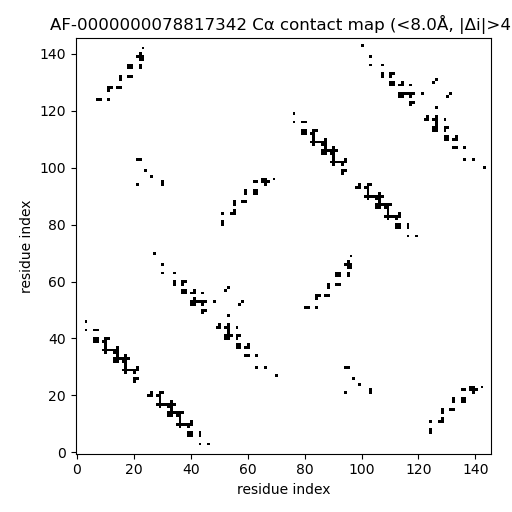 1 98 56 ASN B C 1
ATOM 1027 O O . ASN B 1 56 ? -0.552 6.062 -3.375 1 98 56 ASN B O 1
ATOM 1031 N N . PHE B 1 57 ? -1.879 7.461 -2.285 1 98.75 57 PHE B N 1
ATOM 1032 C CA . PHE B 1 57 ? -2.977 6.504 -2.371 1 98.75 57 PHE B CA 1
ATOM 1033 C C . PHE B 1 57 ? -3.74 6.672 -3.68 1 98.75 57 PHE B C 1
ATOM 1035 O O . PHE B 1 57 ? -4.172 5.688 -4.285 1 98.75 57 PHE B O 1
ATOM 1042 N N . GLY B 1 58 ? -3.883 7.867 -4.152 1 98.62 58 GLY B N 1
ATOM 1043 C CA . GLY B 1 58 ? -4.625 8.117 -5.379 1 98.62 58 GLY B CA 1
ATOM 1044 C C . GLY B 1 58 ? -4.02 7.445 -6.594 1 98.62 58 GLY B C 1
ATOM 1045 O O . GLY B 1 58 ? -4.738 6.848 -7.398 1 98.62 58 GLY B O 1
ATOM 1046 N N . LEU B 1 59 ? -2.785 7.477 -6.672 1 98.5 59 LEU B N 1
ATOM 1047 C CA . LEU B 1 59 ? -2.113 6.898 -7.832 1 98.5 59 LEU B CA 1
ATOM 1048 C C . LEU B 1 59 ? -2.055 5.379 -7.727 1 98.5 59 LEU B C 1
ATOM 1050 O O . LEU B 1 59 ? -1.779 4.695 -8.719 1 98.5 59 LEU B O 1
ATOM 1054 N N . GLN B 1 60 ? -2.338 4.844 -6.625 1 98.75 60 GLN B N 1
ATOM 1055 C CA . GLN B 1 60 ? -2.432 3.391 -6.512 1 98.75 60 GLN B CA 1
ATOM 1056 C C . GLN B 1 60 ? -3.674 2.861 -7.223 1 98.75 60 GLN B C 1
ATOM 1058 O O . GLN B 1 60 ? -3.703 1.711 -7.66 1 98.75 60 GLN B O 1
ATOM 1063 N N . ILE B 1 61 ? -4.715 3.693 -7.371 1 98.69 61 ILE B N 1
ATOM 1064 C CA . ILE B 1 61 ? -5.988 3.25 -7.93 1 98.69 61 ILE B CA 1
ATOM 1065 C C . ILE B 1 61 ? -5.785 2.777 -9.367 1 98.69 61 ILE B C 1
ATOM 1067 O O . ILE B 1 61 ? -6.152 1.651 -9.719 1 98.69 61 ILE B O 1
ATOM 1071 N N . PRO B 1 62 ? -5.195 3.559 -10.234 1 98.5 62 PRO B N 1
ATOM 1072 C CA . PRO B 1 62 ? -4.984 3.014 -11.578 1 98.5 62 PRO B CA 1
ATOM 1073 C C . PRO B 1 62 ? -4.082 1.782 -11.578 1 98.5 62 PRO B C 1
ATOM 1075 O O . PRO B 1 62 ? -4.227 0.906 -12.438 1 98.5 62 PRO B O 1
ATOM 1078 N N . LEU B 1 63 ? -3.139 1.644 -10.664 1 98.62 63 LEU B N 1
ATOM 1079 C CA . LEU B 1 63 ? -2.285 0.463 -10.586 1 98.62 63 LEU B CA 1
ATOM 1080 C C . LEU B 1 63 ? -3.1 -0.774 -10.227 1 98.62 63 LEU B C 1
ATOM 1082 O O . LEU B 1 63 ? -2.857 -1.859 -10.758 1 98.62 63 LEU B O 1
ATOM 1086 N N . PHE B 1 64 ? -4.059 -0.609 -9.312 1 98.75 64 PHE B N 1
ATOM 1087 C CA . PHE B 1 64 ? -4.918 -1.738 -8.977 1 98.75 64 PHE B CA 1
ATOM 1088 C C . PHE B 1 64 ? -5.805 -2.113 -10.156 1 98.75 64 PHE B C 1
ATOM 1090 O O . PHE B 1 64 ? -6.121 -3.287 -10.352 1 98.75 64 PHE B O 1
ATOM 1097 N N . LEU B 1 65 ? -6.199 -1.115 -10.961 1 98.06 65 LEU B N 1
ATOM 1098 C CA . LEU B 1 65 ? -6.98 -1.41 -12.156 1 98.06 65 LEU B CA 1
ATOM 1099 C C . LEU B 1 65 ? -6.152 -2.201 -13.164 1 98.06 65 LEU B C 1
ATOM 1101 O O . LEU B 1 65 ? -6.68 -3.076 -13.859 1 98.06 65 LEU B O 1
ATOM 1105 N N . ILE B 1 66 ? -4.898 -1.913 -13.297 1 97.88 66 ILE B N 1
ATOM 1106 C CA . ILE B 1 66 ? -3.996 -2.703 -14.125 1 97.88 66 ILE B CA 1
ATOM 1107 C C . ILE B 1 66 ? -3.998 -4.156 -13.656 1 97.88 66 ILE B C 1
ATOM 1109 O O . ILE B 1 66 ? -4.043 -5.082 -14.469 1 97.88 66 ILE B O 1
ATOM 1113 N N . GLY B 1 67 ? -3.914 -4.371 -12.305 1 97.75 67 GLY B N 1
ATOM 1114 C CA . GLY B 1 67 ? -3.975 -5.715 -11.75 1 97.75 67 GLY B CA 1
ATOM 1115 C C . GLY B 1 67 ? -5.27 -6.438 -12.07 1 97.75 67 GLY B C 1
ATOM 1116 O O . GLY B 1 67 ? -5.25 -7.605 -12.469 1 97.75 67 GLY B O 1
ATOM 1117 N N . ILE B 1 68 ? -6.422 -5.727 -11.914 1 97.56 68 ILE B N 1
ATOM 1118 C CA . ILE B 1 68 ? -7.727 -6.297 -12.219 1 97.56 68 ILE B CA 1
ATOM 1119 C C . ILE B 1 68 ? -7.789 -6.672 -13.695 1 97.56 68 ILE B C 1
ATOM 1121 O O . ILE B 1 68 ? -8.289 -7.742 -14.055 1 97.56 68 ILE B O 1
ATOM 1125 N N . TYR B 1 69 ? -7.293 -5.785 -14.484 1 97.81 69 TYR B N 1
ATOM 1126 C CA . TYR B 1 69 ? -7.238 -6.062 -15.922 1 97.81 69 TYR B CA 1
ATOM 1127 C C . TYR B 1 69 ? -6.445 -7.332 -16.203 1 97.81 69 TYR B C 1
ATOM 1129 O O . TYR B 1 69 ? -6.855 -8.156 -17.016 1 97.81 69 TYR B O 1
ATOM 1137 N N . LYS B 1 70 ? -5.352 -7.492 -15.609 1 96.12 70 LYS B N 1
ATOM 1138 C CA . LYS B 1 70 ? -4.496 -8.664 -15.789 1 96.12 70 LYS B CA 1
ATOM 1139 C C . LYS B 1 70 ? -5.207 -9.938 -15.352 1 96.12 70 LYS B C 1
ATOM 1141 O O . LYS B 1 70 ? -5.012 -11 -15.945 1 96.12 70 LYS B O 1
ATOM 1146 N N . ILE B 1 71 ? -6.043 -9.852 -14.328 1 94.56 71 ILE B N 1
ATOM 1147 C CA . ILE B 1 71 ? -6.766 -11 -13.789 1 94.56 71 ILE B CA 1
ATOM 1148 C C . ILE B 1 71 ? -7.848 -11.445 -14.773 1 94.56 71 ILE B C 1
ATOM 1150 O O . ILE B 1 71 ? -8.07 -12.641 -14.961 1 94.56 71 ILE B O 1
ATOM 1154 N N . ILE B 1 72 ? -8.406 -10.531 -15.453 1 95.31 72 ILE B N 1
ATOM 1155 C CA . ILE B 1 72 ? -9.555 -10.789 -16.297 1 95.31 72 ILE B CA 1
ATOM 1156 C C . ILE B 1 72 ? -9.086 -11.188 -17.703 1 95.31 72 ILE B C 1
ATOM 1158 O O . ILE B 1 72 ? -9.758 -11.969 -18.391 1 95.31 72 ILE B O 1
ATOM 1162 N N . PHE B 1 73 ? -7.988 -10.727 -18.156 1 90.44 73 PHE B N 1
ATOM 1163 C CA . PHE B 1 73 ? -7.508 -10.977 -19.516 1 90.44 73 PHE B CA 1
ATOM 1164 C C . PHE B 1 73 ? -6.152 -11.672 -19.484 1 90.44 73 PHE B C 1
ATOM 1166 O O . PHE B 1 73 ? -5.891 -12.562 -20.297 1 90.44 73 PHE B O 1
#

Solvent-accessible surface area (backbone atoms only — not comparable to full-atom values): 7080 Å² total; per-residue (Å²): 111,65,66,52,52,54,36,45,54,54,14,32,56,28,31,49,51,11,46,41,28,52,35,70,66,43,80,67,63,15,55,54,36,25,45,56,10,31,51,36,38,21,53,43,16,57,76,67,67,34,64,68,50,23,50,48,28,44,59,41,50,64,35,45,48,52,21,52,48,58,73,76,103,110,67,66,51,52,54,36,44,55,55,14,32,54,27,31,49,52,10,47,40,29,50,35,69,66,45,80,69,63,15,56,54,36,24,45,55,10,30,52,35,38,22,52,44,16,58,76,67,67,34,64,67,51,23,51,47,28,44,60,42,50,64,35,44,48,52,21,53,48,58,72,77,102

Organism: Pela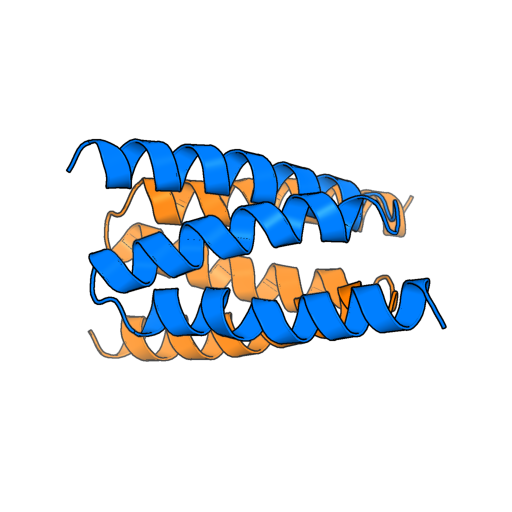gibacter ubique (strain HTCC1062) (NCBI:txid335992)

Radius of gyration: 14.11 Å; Cα contacts (8 Å, |Δi|>4): 222; chains: 2; bounding box: 30×41×34 Å

InterPro domains:
  IPR046682 Protein of unknown function DUF6552 [PF20189] (6-67)

Foldseek 3Di:
DVLLVVLLVQLVVLLVVLVVCVVVVPPPVSLVSNLVSLVSQLVSCVVVVPPVSNCVSVVVNVVSVVVVVVVVD/DVLLVVLLVQLVVLLVVLVVCVVVVPPPVSLVSNLVSLVSQLVSCVVVVPPVSNCVSVVVNVVSVVVVVVVVD

Nearest PDB structures (foldseek):
  2w2u-assembly2_B  TM=6.876E-01  e=1.158E+00  Sulfolobus acidocaldarius
  4niq-assembly1_A  TM=6.692E-01  e=1.888E+00  Saccharomyces cerevisiae S288C
  2lch-assembly1_A  TM=7.010E-01  e=4.181E+00  Thermotoga maritima
  7t2y-assembly1_A  TM=6.957E-01  e=6.819E+00  synthetic construct
  8dz8-assembly3_C  TM=5.243E-01  e=3.700E+00  synthetic construct